Protein AF-A0A840D7B5-F1 (afdb_monomer_lite)

Structure (mmCIF, N/CA/C/O backbone):
data_AF-A0A840D7B5-F1
#
_entry.id   AF-A0A840D7B5-F1
#
loop_
_atom_site.group_PDB
_atom_site.id
_atom_site.type_symbol
_atom_site.label_atom_id
_atom_site.label_alt_id
_atom_site.label_comp_id
_atom_site.label_asym_id
_atom_site.label_entity_id
_atom_site.label_seq_id
_atom_site.pdbx_PDB_ins_code
_atom_site.Cartn_x
_atom_site.Cartn_y
_atom_site.Cartn_z
_atom_site.occupancy
_atom_site.B_iso_or_equiv
_atom_site.auth_seq_id
_atom_site.auth_comp_id
_atom_site.auth_asym_id
_atom_site.auth_atom_id
_atom_site.pdbx_PDB_model_num
ATOM 1 N N . MET A 1 1 ? -5.861 -44.951 15.642 1.00 52.72 1 MET A N 1
ATOM 2 C CA . MET A 1 1 ? -6.439 -43.609 15.898 1.00 52.72 1 MET A CA 1
ATOM 3 C C . MET A 1 1 ? -5.513 -42.427 15.577 1.00 52.72 1 MET A C 1
ATOM 5 O O . MET A 1 1 ? -6.022 -41.440 15.076 1.00 52.72 1 MET A O 1
ATOM 9 N N . LYS A 1 2 ? -4.181 -42.490 15.760 1.00 50.94 2 LYS A N 1
ATOM 10 C CA . LYS A 1 2 ? -3.279 -41.343 15.472 1.00 50.94 2 LYS A CA 1
ATOM 11 C C . LYS A 1 2 ? -3.171 -40.938 13.985 1.00 50.94 2 LYS A C 1
ATOM 13 O O . LYS A 1 2 ? -3.031 -39.761 13.686 1.00 50.94 2 LYS A O 1
ATOM 18 N N . ARG A 1 3 ? -3.292 -41.889 13.047 1.00 50.50 3 ARG A N 1
ATOM 19 C CA . ARG A 1 3 ? -3.167 -41.619 11.595 1.00 50.50 3 ARG A CA 1
ATOM 20 C C . ARG A 1 3 ? -4.334 -40.810 11.004 1.00 50.50 3 ARG A C 1
ATOM 22 O O . ARG A 1 3 ? -4.121 -40.045 10.074 1.00 50.50 3 ARG A O 1
ATOM 29 N N . ILE A 1 4 ? -5.536 -40.938 11.570 1.00 59.56 4 ILE A N 1
ATOM 30 C CA . ILE A 1 4 ? -6.738 -40.217 11.110 1.00 59.56 4 ILE A CA 1
ATOM 31 C C . ILE A 1 4 ? -6.664 -38.732 11.501 1.00 59.56 4 ILE A C 1
ATOM 33 O O . ILE A 1 4 ? -7.008 -37.871 10.698 1.00 59.56 4 ILE A O 1
ATOM 37 N N . PHE A 1 5 ? -6.123 -38.419 12.684 1.00 55.81 5 PHE A N 1
ATOM 38 C CA . PHE A 1 5 ? -5.912 -37.035 13.122 1.00 55.81 5 PHE A CA 1
ATOM 39 C C . PHE A 1 5 ? -4.879 -36.285 12.266 1.00 55.81 5 PHE A C 1
ATOM 41 O O . PHE A 1 5 ? -5.108 -35.127 11.931 1.00 55.81 5 PHE A O 1
ATOM 48 N N . SER A 1 6 ? -3.785 -36.934 11.841 1.00 58.91 6 SER A N 1
ATOM 49 C CA . SER A 1 6 ? -2.823 -36.304 10.918 1.00 58.91 6 SER A CA 1
ATOM 50 C C . SER A 1 6 ? -3.419 -36.021 9.538 1.00 58.91 6 SER A C 1
ATOM 52 O O . SER A 1 6 ? -3.123 -34.981 8.957 1.00 58.91 6 SER A O 1
ATOM 54 N N . LEU A 1 7 ? -4.275 -36.910 9.024 1.00 59.81 7 LEU A N 1
ATOM 55 C CA . LEU A 1 7 ? -4.963 -36.694 7.748 1.00 59.81 7 LEU A CA 1
ATOM 56 C C . LEU A 1 7 ? -5.957 -35.530 7.829 1.00 59.81 7 LEU A C 1
ATOM 58 O O . LEU A 1 7 ? -5.971 -34.698 6.931 1.00 59.81 7 LEU A O 1
ATOM 62 N N . LEU A 1 8 ? -6.717 -35.414 8.923 1.00 60.72 8 LEU A N 1
ATOM 63 C CA . LEU A 1 8 ? -7.616 -34.276 9.157 1.00 60.72 8 LEU A CA 1
ATOM 64 C C . LEU A 1 8 ? -6.859 -32.950 9.307 1.00 60.72 8 LEU A C 1
ATOM 66 O O . LEU A 1 8 ? -7.320 -31.933 8.799 1.00 60.72 8 LEU A O 1
ATOM 70 N N . PHE A 1 9 ? -5.687 -32.953 9.946 1.00 61.81 9 PHE A N 1
ATOM 71 C CA . PHE A 1 9 ? -4.861 -31.751 10.093 1.00 61.81 9 PHE A CA 1
ATOM 72 C C . PHE A 1 9 ? -4.278 -31.277 8.753 1.00 61.81 9 PHE A C 1
ATOM 74 O O . PHE A 1 9 ? -4.310 -30.086 8.451 1.00 61.81 9 PHE A O 1
ATOM 81 N N . LEU A 1 10 ? -3.816 -32.208 7.912 1.00 59.91 10 LEU A N 1
ATOM 82 C CA . LEU A 1 10 ? -3.361 -31.897 6.553 1.00 59.91 10 LEU A CA 1
ATOM 83 C C . LEU A 1 10 ? -4.517 -31.426 5.667 1.00 59.91 10 LEU A C 1
ATOM 85 O O . LEU A 1 10 ? -4.355 -30.471 4.915 1.00 59.91 10 LEU A O 1
ATOM 89 N N . PHE A 1 11 ? -5.697 -32.036 5.797 1.00 58.22 11 PHE A N 1
ATOM 90 C CA . PHE A 1 11 ? -6.890 -31.614 5.065 1.00 58.22 11 PHE A CA 1
ATOM 91 C C . PHE A 1 11 ? -7.372 -30.229 5.516 1.00 58.22 11 PHE A C 1
ATOM 93 O O . PHE A 1 11 ? -7.749 -29.419 4.680 1.00 58.22 11 PHE A O 1
ATOM 100 N N . TYR A 1 12 ? -7.281 -29.905 6.810 1.00 57.81 12 TYR A N 1
ATOM 101 C CA . TYR A 1 12 ? -7.576 -28.568 7.328 1.00 57.81 12 TYR A CA 1
ATOM 102 C C . TYR A 1 12 ? -6.594 -27.519 6.789 1.00 57.81 12 TYR A C 1
ATOM 104 O O . TYR A 1 12 ? -7.026 -26.474 6.312 1.00 57.81 12 TYR A O 1
ATOM 112 N N . GLN A 1 13 ? -5.286 -27.809 6.764 1.00 56.81 13 GLN A N 1
ATOM 113 C CA . GLN A 1 13 ? -4.307 -26.912 6.134 1.00 56.81 13 GLN A CA 1
ATOM 114 C C . GLN A 1 13 ? -4.550 -26.751 4.629 1.00 56.81 13 GLN A C 1
ATOM 116 O O . GLN A 1 13 ? -4.415 -25.647 4.105 1.00 56.81 13 GLN A O 1
ATOM 121 N N . PHE A 1 14 ? -4.967 -27.816 3.943 1.00 54.41 14 PHE A N 1
ATOM 122 C CA . PHE A 1 14 ? -5.287 -27.777 2.519 1.00 54.41 14 PHE A CA 1
ATOM 123 C C . PHE A 1 14 ? -6.568 -26.977 2.231 1.00 54.41 14 PHE A C 1
ATOM 125 O O . PHE A 1 14 ? -6.591 -26.176 1.301 1.00 54.41 14 PHE A O 1
ATOM 132 N N . VAL A 1 15 ? -7.607 -27.116 3.061 1.00 56.34 15 VAL A N 1
ATOM 133 C CA . VAL A 1 15 ? -8.853 -26.334 2.969 1.00 56.34 15 VAL A CA 1
ATOM 134 C C . VAL A 1 15 ? -8.616 -24.865 3.339 1.00 56.34 15 VAL A C 1
ATOM 136 O O . VAL A 1 15 ? -9.171 -23.990 2.679 1.00 56.34 15 VAL A O 1
ATOM 139 N N . CYS A 1 16 ? -7.750 -24.560 4.312 1.00 46.44 16 CYS A N 1
ATOM 140 C CA . CYS A 1 16 ? -7.327 -23.185 4.609 1.00 46.44 16 CYS A CA 1
ATOM 141 C C . CYS A 1 16 ? -6.489 -22.569 3.476 1.00 46.44 16 CYS A C 1
ATOM 143 O O . CYS A 1 16 ? -6.674 -21.399 3.146 1.00 46.44 16 CYS A O 1
ATOM 145 N N . ALA A 1 17 ? -5.614 -23.348 2.836 1.00 42.56 17 ALA A N 1
ATOM 146 C CA . ALA A 1 17 ? -4.863 -22.893 1.668 1.00 42.56 17 ALA A CA 1
ATOM 147 C C . ALA A 1 17 ? -5.781 -22.659 0.452 1.00 42.56 17 ALA A C 1
ATOM 149 O O . ALA A 1 17 ? -5.601 -21.686 -0.279 1.00 42.56 17 ALA A O 1
ATOM 150 N N . PHE A 1 18 ? -6.813 -23.491 0.263 1.00 42.25 18 PHE A N 1
ATOM 151 C CA . PHE A 1 18 ? -7.804 -23.322 -0.807 1.00 42.25 18 PHE A CA 1
ATOM 152 C C . PHE A 1 18 ? -8.809 -22.195 -0.541 1.00 42.25 18 PHE A C 1
ATOM 154 O O . PHE A 1 18 ? -9.184 -21.492 -1.480 1.00 42.25 18 PHE A O 1
ATOM 161 N N . SER A 1 19 ? -9.204 -21.954 0.714 1.00 41.38 19 SER A N 1
ATOM 162 C CA . SER A 1 19 ? -10.029 -20.788 1.056 1.00 41.38 19 SER A CA 1
ATOM 163 C C . SER A 1 19 ? -9.260 -19.478 0.863 1.00 41.38 19 SER A C 1
ATOM 165 O O . SER A 1 19 ? -9.841 -18.488 0.425 1.00 41.38 19 SER A O 1
ATOM 167 N N . GLN A 1 20 ? -7.938 -19.486 1.066 1.00 35.62 20 GLN A N 1
ATOM 168 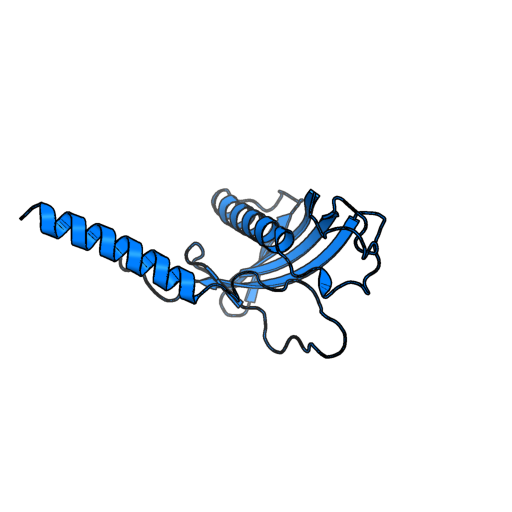C CA . GLN A 1 20 ? -7.061 -18.382 0.664 1.00 35.62 20 GLN A CA 1
ATOM 169 C C . GLN A 1 20 ? -6.862 -18.290 -0.854 1.00 35.62 20 GLN A C 1
ATOM 171 O O . GLN A 1 20 ? -6.757 -17.184 -1.383 1.00 35.62 20 GLN A O 1
ATOM 176 N N . SER A 1 21 ? -6.878 -19.411 -1.579 1.00 32.06 21 SER A N 1
ATOM 177 C CA . SER A 1 21 ? -6.771 -19.418 -3.043 1.00 32.06 21 SER A CA 1
ATOM 178 C C . SER A 1 21 ? -8.005 -18.834 -3.745 1.00 32.06 21 SER A C 1
ATOM 180 O O . SER A 1 21 ? -7.852 -18.247 -4.811 1.00 32.06 21 SER A O 1
ATOM 182 N N . TYR A 1 22 ? -9.203 -18.914 -3.153 1.00 31.86 22 TYR A N 1
ATOM 183 C CA . TYR A 1 22 ? -10.418 -18.287 -3.707 1.00 31.86 22 TYR A CA 1
ATOM 184 C C . TYR A 1 22 ? -10.506 -16.765 -3.475 1.00 31.86 22 TYR A C 1
ATOM 186 O O . TYR A 1 22 ? -11.373 -16.109 -4.045 1.00 31.86 22 TYR A O 1
ATOM 194 N N . ILE A 1 23 ? -9.596 -16.185 -2.682 1.00 38.19 23 ILE A N 1
ATOM 195 C CA . ILE A 1 23 ? -9.471 -14.728 -2.473 1.00 38.19 23 ILE A CA 1
ATOM 196 C C . ILE A 1 23 ? -8.483 -14.102 -3.487 1.00 38.19 23 ILE A C 1
ATOM 198 O O . ILE A 1 23 ? -8.405 -12.882 -3.636 1.00 38.19 23 ILE A O 1
ATOM 202 N N . ASN A 1 24 ? -7.740 -14.919 -4.239 1.00 39.31 24 ASN A N 1
ATOM 203 C CA . ASN A 1 24 ? -6.618 -14.473 -5.063 1.00 39.31 24 ASN A CA 1
ATOM 204 C C . ASN A 1 24 ? -6.942 -14.423 -6.562 1.00 39.31 24 ASN A C 1
ATOM 206 O O . ASN A 1 24 ? -6.558 -15.285 -7.342 1.00 39.31 24 ASN A O 1
ATOM 210 N N . ASN A 1 25 ? -7.593 -13.329 -6.940 1.00 33.56 25 ASN A N 1
ATOM 211 C CA . ASN A 1 25 ? -7.166 -12.488 -8.070 1.00 33.56 25 ASN A CA 1
ATOM 212 C C . ASN A 1 25 ? -7.415 -10.985 -7.780 1.00 33.56 25 ASN A C 1
ATOM 214 O O . ASN A 1 25 ? -6.911 -10.134 -8.506 1.00 33.56 25 ASN A O 1
ATOM 218 N N . ASP A 1 26 ? -8.085 -10.668 -6.658 1.00 45.25 26 ASP A N 1
ATOM 219 C CA . ASP A 1 26 ? -8.391 -9.318 -6.147 1.00 45.25 26 ASP A CA 1
ATOM 220 C C . ASP A 1 26 ? -7.515 -8.884 -4.939 1.00 45.25 26 ASP A C 1
ATOM 222 O O . ASP A 1 26 ? -7.833 -7.926 -4.232 1.00 45.25 26 ASP A O 1
ATOM 226 N N . SER A 1 27 ? -6.418 -9.587 -4.634 1.00 59.12 27 SER A N 1
ATOM 227 C CA . SER A 1 27 ? -5.691 -9.432 -3.357 1.00 59.12 27 SER A CA 1
ATOM 228 C C . SER A 1 27 ? -4.758 -8.226 -3.252 1.00 59.12 27 SER A C 1
ATOM 230 O O . SER A 1 27 ? -4.354 -7.849 -2.144 1.00 59.12 27 SER A O 1
ATOM 232 N N . ILE A 1 28 ? -4.424 -7.598 -4.379 1.00 67.19 28 ILE A N 1
ATOM 233 C CA . ILE A 1 28 ? -3.649 -6.361 -4.405 1.00 67.19 28 ILE A CA 1
ATOM 234 C C . ILE A 1 28 ? -4.609 -5.208 -4.719 1.00 67.19 28 ILE A C 1
ATOM 236 O O . ILE A 1 28 ? -5.074 -5.088 -5.854 1.00 67.19 28 ILE A O 1
ATOM 240 N N . PRO A 1 29 ? -4.916 -4.342 -3.738 1.00 73.88 29 PRO A N 1
ATOM 241 C CA . PRO A 1 29 ? -5.729 -3.164 -3.970 1.00 73.88 29 PRO A CA 1
ATOM 242 C C . PRO A 1 29 ? -5.063 -2.266 -5.015 1.00 73.88 29 PRO A C 1
ATOM 244 O O . PRO A 1 29 ? -3.885 -1.951 -4.879 1.00 73.88 29 PRO A O 1
ATOM 247 N N . ILE A 1 30 ? -5.812 -1.786 -6.009 1.00 76.38 30 ILE A N 1
ATOM 248 C CA . ILE A 1 30 ? -5.341 -0.724 -6.906 1.00 76.38 30 ILE A CA 1
ATOM 249 C C . ILE A 1 30 ? -5.308 0.603 -6.136 1.00 76.38 30 ILE A C 1
ATOM 251 O O . ILE A 1 30 ? -6.350 1.152 -5.778 1.00 76.38 30 ILE A O 1
ATOM 255 N N . LEU A 1 31 ? -4.104 1.110 -5.855 1.00 75.88 31 LEU A N 1
ATOM 256 C CA . LEU A 1 31 ? -3.887 2.273 -4.975 1.00 75.88 31 LEU A CA 1
ATOM 257 C C . LEU A 1 31 ? -3.738 3.611 -5.714 1.00 75.88 31 LEU A C 1
ATOM 259 O O . LEU A 1 31 ? -3.373 4.610 -5.100 1.00 75.88 31 LEU A O 1
ATOM 263 N N . PHE A 1 32 ? -4.004 3.646 -7.016 1.00 73.00 32 PHE A N 1
ATOM 264 C CA . PHE A 1 32 ? -3.863 4.829 -7.862 1.00 73.00 32 PHE A CA 1
ATOM 265 C C . PHE A 1 32 ? -5.065 5.002 -8.781 1.00 73.00 32 PHE A C 1
ATOM 267 O O . PHE A 1 32 ? -5.758 4.047 -9.121 1.00 73.00 32 PHE A O 1
ATOM 274 N N . GLU A 1 33 ? -5.270 6.236 -9.231 1.00 63.16 33 GLU A N 1
ATOM 275 C CA . GLU A 1 33 ? -6.243 6.536 -10.280 1.00 63.16 33 GLU A CA 1
ATOM 276 C C . GLU A 1 33 ? -5.804 5.917 -11.614 1.00 63.16 33 GLU A C 1
ATOM 278 O O . GLU A 1 33 ? -4.667 6.130 -12.056 1.00 63.16 33 GLU A O 1
ATOM 283 N N . THR A 1 34 ? -6.709 5.144 -12.218 1.00 54.81 34 THR A N 1
ATOM 284 C CA . THR A 1 34 ? -6.647 4.647 -13.598 1.00 54.81 34 THR A CA 1
ATOM 285 C C . THR A 1 34 ? -7.430 5.593 -14.516 1.00 54.81 34 THR A C 1
ATOM 287 O O . THR A 1 34 ? -8.337 6.298 -14.070 1.00 54.81 34 THR A O 1
ATOM 290 N N . ASP A 1 35 ? -7.052 5.668 -15.791 1.00 51.47 35 ASP A N 1
ATOM 291 C CA . ASP A 1 35 ? -7.482 6.751 -16.683 1.00 51.47 35 ASP A CA 1
ATOM 292 C C . ASP A 1 35 ? -9.010 6.809 -16.953 1.00 51.47 35 ASP A C 1
ATOM 294 O O . ASP A 1 35 ? -9.689 5.789 -17.087 1.00 51.47 35 ASP A O 1
ATOM 298 N N . LYS A 1 36 ? -9.509 8.056 -17.019 1.00 43.59 36 LYS A N 1
ATOM 299 C CA . LYS A 1 36 ? -10.770 8.670 -17.529 1.00 43.59 36 LYS A CA 1
ATOM 300 C C . LYS A 1 36 ? -12.149 7.979 -17.470 1.00 43.59 36 LYS A C 1
ATOM 302 O O . LYS A 1 36 ? -13.134 8.623 -17.826 1.00 43.59 36 LYS A O 1
ATOM 307 N N . GLY A 1 37 ? -12.284 6.755 -16.971 1.00 48.16 37 GLY A N 1
ATOM 308 C CA . GLY A 1 37 ? -13.586 6.098 -16.741 1.00 48.16 37 GLY A CA 1
ATOM 309 C C . GLY A 1 37 ? -13.785 5.577 -15.318 1.00 48.16 37 GLY A C 1
ATOM 310 O O . GLY A 1 37 ? -14.909 5.267 -14.913 1.00 48.16 37 GLY A O 1
ATOM 311 N N . TYR A 1 38 ? -12.707 5.502 -14.535 1.00 47.50 38 TYR A N 1
ATOM 312 C CA . TYR A 1 38 ? -12.731 4.935 -13.196 1.00 47.50 38 TYR A CA 1
ATOM 313 C C . TYR A 1 38 ? -13.227 5.971 -12.189 1.00 47.50 38 TYR A C 1
ATOM 315 O O . TYR A 1 38 ? -12.462 6.628 -11.487 1.00 47.50 38 TYR A O 1
ATOM 323 N N . LYS A 1 39 ? -14.551 6.126 -12.097 1.00 44.25 39 LYS A N 1
ATOM 324 C CA . LYS A 1 39 ? -15.146 6.702 -10.888 1.00 44.25 39 LYS A CA 1
ATOM 325 C C . LYS A 1 39 ? -14.690 5.801 -9.736 1.00 44.25 39 LYS A C 1
ATOM 327 O O . LYS A 1 39 ? -14.978 4.605 -9.816 1.00 44.25 39 LYS A O 1
ATOM 332 N N . PRO A 1 40 ? -14.028 6.300 -8.676 1.00 47.72 40 PRO A N 1
ATOM 333 C CA . PRO A 1 40 ? -13.830 5.515 -7.466 1.00 47.72 40 PRO A CA 1
ATOM 334 C C . PRO A 1 40 ? -15.218 5.289 -6.851 1.00 47.72 40 PRO A C 1
ATOM 336 O O . PRO A 1 40 ? -15.660 6.028 -5.978 1.00 47.72 40 PRO A O 1
ATOM 339 N N . GLN A 1 41 ? -15.976 4.324 -7.384 1.00 43.41 41 GLN A N 1
ATOM 340 C CA . GLN A 1 41 ? -17.398 4.166 -7.078 1.00 43.41 41 GLN A CA 1
ATOM 341 C C . GLN A 1 41 ? -17.617 3.730 -5.632 1.00 43.41 41 GLN A C 1
ATOM 343 O O . GLN A 1 41 ? -18.735 3.801 -5.131 1.00 43.41 41 GLN A O 1
ATOM 348 N N . LYS A 1 42 ? -16.567 3.314 -4.925 1.00 56.50 42 LYS A N 1
ATOM 349 C CA . LYS A 1 42 ? -16.621 2.965 -3.512 1.00 56.50 42 LYS A CA 1
ATOM 350 C C . LYS A 1 42 ? -15.319 3.395 -2.854 1.00 56.50 42 LYS A C 1
ATOM 352 O O . LYS A 1 42 ? -14.245 3.273 -3.440 1.00 56.50 42 LYS A O 1
ATOM 357 N N . LYS A 1 43 ? -15.416 3.888 -1.616 1.00 65.06 43 LYS A N 1
ATOM 358 C CA . LYS A 1 43 ? -14.258 3.979 -0.719 1.00 65.06 43 LYS A CA 1
ATOM 359 C C . LYS A 1 43 ? -13.595 2.601 -0.728 1.00 65.06 43 LYS A C 1
ATOM 361 O O . LYS A 1 43 ? -14.280 1.618 -0.467 1.00 65.06 43 LYS A O 1
ATOM 366 N N . MET A 1 44 ? -12.312 2.518 -1.066 1.00 75.44 44 MET A N 1
ATOM 367 C CA . MET A 1 44 ? -11.593 1.250 -1.016 1.00 75.44 44 MET A CA 1
ATOM 368 C C . MET A 1 44 ? -11.537 0.785 0.438 1.00 75.44 44 MET A C 1
ATOM 370 O O . MET A 1 44 ? -10.955 1.474 1.274 1.00 75.44 44 MET A O 1
ATOM 374 N N . MET A 1 45 ? -12.178 -0.343 0.739 1.00 79.75 45 MET A N 1
ATOM 375 C CA . MET A 1 45 ? -12.250 -0.924 2.079 1.00 79.75 45 MET A CA 1
ATOM 376 C C . MET A 1 45 ? -11.533 -2.267 2.067 1.00 79.75 45 MET A C 1
ATOM 378 O O . MET A 1 45 ? -11.858 -3.133 1.262 1.00 79.75 45 MET A O 1
ATOM 382 N N . ILE A 1 46 ? -10.559 -2.424 2.954 1.00 82.94 46 ILE A N 1
ATOM 383 C CA . ILE A 1 46 ? -9.712 -3.608 3.058 1.00 82.94 46 ILE A CA 1
ATOM 384 C C . ILE A 1 46 ? -9.928 -4.197 4.444 1.00 82.94 46 ILE A C 1
ATOM 386 O O . ILE A 1 46 ? -9.650 -3.541 5.448 1.00 82.94 46 ILE A O 1
ATOM 390 N N . ALA A 1 47 ? -10.447 -5.418 4.509 1.00 81.88 47 ALA A N 1
ATOM 391 C CA . ALA A 1 47 ? -10.592 -6.117 5.777 1.00 81.88 47 ALA A CA 1
ATOM 392 C C . ALA A 1 47 ? -9.215 -6.526 6.321 1.00 81.88 47 ALA A C 1
ATOM 394 O O . ALA A 1 47 ? -8.359 -7.000 5.573 1.00 81.88 47 ALA A O 1
ATOM 395 N N . ASN A 1 48 ? -8.990 -6.319 7.616 1.00 80.38 48 ASN A N 1
ATOM 396 C CA . ASN A 1 48 ? -7.785 -6.753 8.306 1.00 80.38 48 ASN A CA 1
ATOM 397 C C . ASN A 1 48 ? -8.146 -7.215 9.728 1.00 80.38 48 ASN A C 1
ATOM 399 O O . ASN A 1 48 ? -8.833 -6.507 10.459 1.00 80.38 48 ASN A O 1
ATOM 403 N N . SER A 1 49 ? -7.704 -8.415 10.104 1.00 80.25 49 SER A N 1
ATOM 404 C CA . SER A 1 49 ? -7.952 -9.022 11.418 1.00 80.25 49 SER A CA 1
ATOM 405 C C . SER A 1 49 ? -7.047 -8.480 12.529 1.00 80.25 49 SER A C 1
ATOM 407 O O . SER A 1 49 ? -7.326 -8.694 13.699 1.00 80.25 49 SER A O 1
ATOM 409 N N . GLU A 1 50 ? -5.964 -7.787 12.179 1.00 80.06 50 GLU A N 1
ATOM 410 C CA . GLU A 1 50 ? -4.962 -7.245 13.108 1.00 80.06 50 GLU A CA 1
ATOM 411 C C . GLU A 1 50 ? -5.330 -5.845 13.635 1.00 80.06 50 GLU A C 1
ATOM 413 O O . GLU A 1 50 ? -4.571 -5.240 14.391 1.00 80.06 50 GLU A O 1
ATOM 418 N N . ILE A 1 51 ? -6.481 -5.299 13.225 1.00 79.62 51 ILE A N 1
ATOM 419 C CA . ILE A 1 51 ? -6.987 -4.004 13.691 1.00 79.62 51 ILE A CA 1
ATOM 420 C C . ILE A 1 51 ? -8.364 -4.171 14.328 1.00 79.62 51 ILE A C 1
ATOM 422 O O . ILE A 1 51 ? -9.192 -4.938 13.845 1.00 79.62 51 ILE A O 1
ATOM 426 N N . PHE A 1 52 ? -8.622 -3.407 15.388 1.00 81.38 52 PHE A N 1
ATOM 427 C CA . PHE A 1 52 ? -9.904 -3.421 16.105 1.00 81.38 52 PHE A CA 1
ATOM 428 C C . PHE A 1 52 ? -10.818 -2.256 15.707 1.00 81.38 52 PHE A C 1
ATOM 430 O O . PHE A 1 52 ? -12.040 -2.347 15.801 1.00 81.38 52 PHE A O 1
ATOM 437 N N . ASP A 1 53 ? -10.233 -1.163 15.218 1.00 83.75 53 ASP A N 1
ATOM 438 C CA . ASP A 1 53 ? -10.949 0.025 14.767 1.00 83.75 53 ASP A CA 1
ATOM 439 C C . ASP A 1 53 ? -10.811 0.210 13.260 1.00 83.75 53 ASP A C 1
ATOM 441 O O . ASP A 1 53 ? -9.823 -0.191 12.647 1.00 83.75 53 ASP A O 1
ATOM 445 N N . THR A 1 54 ? -11.782 0.893 12.656 1.00 87.44 54 THR A N 1
ATOM 446 C CA . THR A 1 54 ? -11.642 1.321 11.262 1.00 87.44 54 THR A CA 1
ATOM 447 C C . THR A 1 54 ? -10.608 2.439 11.156 1.00 87.44 54 THR A C 1
ATOM 449 O O . THR A 1 54 ? -10.705 3.463 11.839 1.00 87.44 54 THR A O 1
ATOM 452 N N . LEU A 1 55 ? -9.663 2.274 10.238 1.00 88.88 55 LEU A N 1
ATOM 453 C CA . LEU A 1 55 ? -8.616 3.240 9.936 1.00 88.88 55 LEU A CA 1
ATOM 454 C C . LEU A 1 55 ? -8.854 3.840 8.551 1.00 88.88 55 LEU A C 1
ATOM 456 O O . LEU A 1 55 ? -9.157 3.121 7.603 1.00 88.88 55 LEU A O 1
ATOM 460 N N . LYS A 1 56 ? -8.674 5.153 8.410 1.00 89.56 56 LYS A N 1
ATOM 461 C CA . LYS A 1 56 ? -8.492 5.823 7.116 1.00 89.56 56 LYS A CA 1
ATOM 462 C C . LYS A 1 56 ? -7.003 6.067 6.922 1.00 89.56 56 LYS A C 1
ATOM 464 O O . LYS A 1 56 ? -6.383 6.731 7.750 1.00 89.56 56 LYS A O 1
ATOM 469 N N . ILE A 1 57 ? -6.461 5.568 5.820 1.00 89.44 57 ILE A N 1
ATOM 470 C CA . ILE A 1 57 ? -5.054 5.689 5.466 1.00 89.44 57 ILE A CA 1
ATOM 471 C C . ILE A 1 57 ? -4.954 6.558 4.220 1.00 89.44 57 ILE A C 1
ATOM 473 O O . ILE A 1 57 ? -5.603 6.281 3.213 1.00 89.44 57 ILE A O 1
ATOM 477 N N . SER A 1 58 ? -4.119 7.587 4.284 1.00 89.06 58 SER A N 1
ATOM 478 C CA . SER A 1 58 ? -3.686 8.372 3.130 1.00 89.06 58 SER A CA 1
ATOM 479 C C . SER A 1 58 ? -2.170 8.268 3.026 1.00 89.06 58 SER A C 1
ATOM 481 O O . SER A 1 58 ? -1.468 8.493 4.009 1.00 89.06 58 SER A O 1
ATOM 483 N N . SER A 1 59 ? -1.659 7.914 1.851 1.00 90.44 59 SER A N 1
ATOM 484 C CA . SER A 1 59 ? -0.227 7.678 1.643 1.00 90.44 59 SER A CA 1
ATOM 485 C C . SER A 1 59 ? 0.279 8.331 0.367 1.00 90.44 59 SER A C 1
ATOM 487 O O . SER A 1 59 ? -0.435 8.333 -0.639 1.00 90.44 59 SER A O 1
ATOM 489 N N . LYS A 1 60 ? 1.535 8.779 0.392 1.00 90.19 60 LYS A N 1
ATOM 490 C CA . LYS A 1 60 ? 2.330 9.134 -0.783 1.00 90.19 60 LYS A CA 1
ATOM 491 C C . LYS A 1 60 ? 3.595 8.285 -0.801 1.00 90.19 60 LYS A C 1
ATOM 493 O O . LYS A 1 60 ? 4.335 8.253 0.183 1.00 90.19 60 LYS A O 1
ATOM 498 N N . VAL A 1 61 ? 3.846 7.616 -1.919 1.00 91.75 61 VAL A N 1
ATOM 499 C CA . VAL A 1 61 ? 5.006 6.741 -2.109 1.00 91.75 61 VAL A CA 1
ATOM 500 C C . VAL A 1 61 ? 5.769 7.124 -3.369 1.00 91.75 61 VAL A C 1
ATOM 502 O O . VAL A 1 61 ? 5.169 7.587 -4.335 1.00 91.75 61 VAL A O 1
ATOM 505 N N . ILE A 1 62 ? 7.079 6.903 -3.374 1.00 92.56 62 ILE A N 1
ATOM 506 C CA . ILE A 1 62 ? 7.879 6.799 -4.593 1.00 92.56 62 ILE A CA 1
ATOM 507 C C . ILE A 1 62 ? 8.125 5.322 -4.855 1.00 92.56 62 ILE A C 1
ATOM 509 O O . ILE A 1 62 ? 8.602 4.589 -3.989 1.00 92.56 62 ILE A O 1
ATOM 513 N N . VAL A 1 63 ? 7.830 4.901 -6.075 1.00 93.25 63 VAL A N 1
ATOM 514 C CA . VAL A 1 63 ? 8.211 3.590 -6.584 1.00 93.25 63 VAL A CA 1
ATOM 515 C C . VAL A 1 63 ? 9.363 3.812 -7.543 1.00 93.25 63 VAL A C 1
ATOM 517 O O . VAL A 1 63 ? 9.266 4.609 -8.477 1.00 93.25 63 VAL A O 1
ATOM 520 N N . ASN A 1 64 ? 10.467 3.139 -7.263 1.00 94.44 64 ASN A N 1
ATOM 521 C CA . ASN A 1 64 ? 11.645 3.117 -8.105 1.00 94.44 64 ASN A CA 1
ATOM 522 C C . ASN A 1 64 ? 11.633 1.811 -8.888 1.00 94.44 64 ASN A C 1
ATOM 524 O O . ASN A 1 64 ? 11.508 0.749 -8.284 1.00 94.44 64 ASN A O 1
ATOM 528 N N . PHE A 1 65 ? 11.763 1.892 -10.199 1.00 92.56 65 PHE A N 1
ATOM 529 C CA . PHE A 1 65 ? 11.771 0.769 -11.123 1.00 92.56 65 PHE A CA 1
ATOM 530 C C . PHE A 1 65 ? 13.210 0.430 -11.526 1.00 92.56 65 PHE A C 1
ATOM 532 O O . PHE A 1 65 ? 14.108 1.268 -11.416 1.00 92.56 65 PHE A O 1
ATOM 539 N N . GLU A 1 66 ? 13.454 -0.797 -11.981 1.00 92.50 66 GLU A N 1
ATOM 540 C CA . GLU A 1 66 ? 14.762 -1.136 -12.561 1.00 92.50 66 GLU A CA 1
ATOM 541 C C . GLU A 1 66 ? 14.992 -0.387 -13.878 1.00 92.50 66 GLU A C 1
ATOM 543 O O . GLU A 1 66 ? 16.081 0.137 -14.113 1.00 92.50 66 GLU A O 1
ATOM 548 N N . TYR A 1 67 ? 13.928 -0.219 -14.667 1.00 88.81 67 TYR A N 1
ATOM 549 C CA . TYR A 1 67 ? 13.925 0.511 -15.933 1.00 88.81 67 TYR A CA 1
ATOM 550 C C . TYR A 1 67 ? 12.833 1.590 -15.941 1.00 88.81 67 TYR A C 1
ATOM 552 O O . TYR A 1 67 ?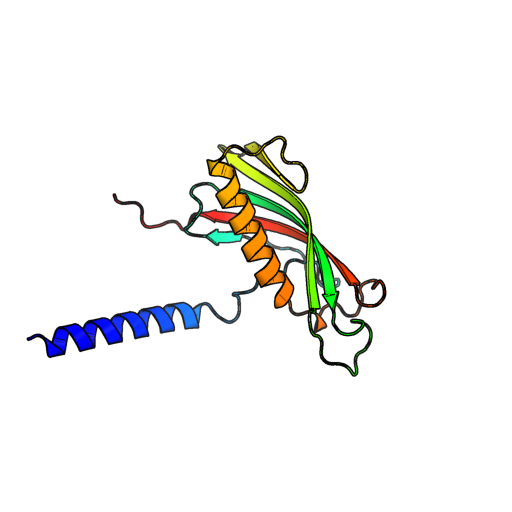 11.841 1.461 -15.217 1.00 88.81 67 TYR A O 1
ATOM 560 N N . PRO A 1 68 ? 12.973 2.669 -16.734 1.00 85.75 68 PRO A N 1
ATOM 561 C CA . PRO A 1 68 ? 11.926 3.678 -16.859 1.00 85.75 68 PRO A CA 1
ATOM 562 C C . PRO A 1 68 ? 10.594 3.049 -17.285 1.00 85.75 68 PRO A C 1
ATOM 564 O O . PRO A 1 68 ? 10.547 2.345 -18.284 1.00 85.75 68 PRO A O 1
ATOM 567 N N . LEU A 1 69 ? 9.488 3.373 -16.609 1.00 79.19 69 LEU A N 1
ATOM 568 C CA . LEU A 1 69 ? 8.158 2.835 -16.957 1.00 79.19 69 LEU A CA 1
ATOM 569 C C . LEU A 1 69 ? 7.684 3.184 -18.379 1.00 79.19 69 LEU A C 1
ATOM 571 O O . LEU A 1 69 ? 6.821 2.503 -18.924 1.00 79.19 69 LEU A O 1
ATOM 575 N N . LYS A 1 70 ? 8.237 4.248 -18.974 1.00 78.25 70 LYS A N 1
ATOM 576 C CA . LYS A 1 70 ? 7.993 4.629 -20.374 1.00 78.25 70 LYS A CA 1
ATOM 577 C C . LYS A 1 70 ? 8.630 3.671 -21.387 1.00 78.25 70 LYS A C 1
ATOM 579 O O . LYS A 1 70 ? 8.275 3.719 -22.561 1.00 78.25 70 LYS A O 1
ATOM 584 N N . ASP A 1 71 ? 9.600 2.865 -20.961 1.00 80.50 71 ASP A N 1
ATOM 585 C CA . ASP A 1 71 ? 10.219 1.857 -21.807 1.00 80.50 71 ASP A CA 1
ATOM 586 C C . ASP A 1 71 ? 9.293 0.641 -21.896 1.00 80.50 71 ASP A C 1
ATOM 588 O O . ASP A 1 71 ? 9.192 -0.167 -20.977 1.00 80.50 71 ASP A O 1
ATOM 592 N N . THR A 1 72 ? 8.581 0.545 -23.015 1.00 75.25 72 THR A N 1
ATOM 593 C CA . THR A 1 72 ? 7.615 -0.528 -23.275 1.00 75.25 72 THR A CA 1
ATOM 594 C C . THR A 1 72 ? 8.270 -1.836 -23.716 1.00 75.25 72 THR A C 1
ATOM 596 O O . THR A 1 72 ? 7.588 -2.859 -23.766 1.00 75.25 72 THR A O 1
ATOM 599 N N . LEU A 1 73 ? 9.571 -1.818 -24.029 1.00 78.38 73 LEU A N 1
ATOM 600 C CA . LEU A 1 73 ? 10.328 -3.000 -24.444 1.00 78.38 73 LEU A CA 1
ATOM 601 C C . LEU A 1 73 ? 10.863 -3.781 -23.239 1.00 78.38 73 LEU A C 1
ATOM 603 O O . LEU A 1 73 ? 11.033 -4.998 -23.314 1.00 78.38 73 LEU A O 1
ATOM 607 N N . SER A 1 74 ? 11.105 -3.087 -22.128 1.00 79.00 74 SER A N 1
ATOM 608 C CA . SER A 1 74 ? 11.609 -3.674 -20.889 1.00 79.00 74 SER A CA 1
ATOM 609 C C . SER A 1 74 ? 10.489 -4.257 -20.023 1.00 79.00 74 SER A C 1
ATOM 611 O O . SER A 1 74 ? 9.348 -3.789 -20.008 1.00 79.00 74 SER A O 1
ATOM 613 N N . VAL A 1 75 ? 10.820 -5.290 -19.247 1.00 82.25 75 VAL A N 1
ATOM 614 C CA . VAL A 1 75 ? 9.905 -5.835 -18.237 1.00 82.25 75 VAL A CA 1
ATOM 615 C C . VAL A 1 75 ? 9.722 -4.802 -17.125 1.00 82.25 75 VAL A C 1
ATOM 617 O O . VAL A 1 75 ? 10.689 -4.225 -16.628 1.00 82.25 75 VAL A O 1
ATOM 620 N N . ILE A 1 76 ? 8.474 -4.578 -16.708 1.00 84.81 76 ILE A N 1
ATOM 621 C CA . ILE A 1 76 ? 8.195 -3.707 -15.567 1.00 84.81 76 ILE A CA 1
ATOM 622 C C . ILE A 1 76 ? 8.604 -4.428 -14.289 1.00 84.81 76 ILE A C 1
ATOM 624 O O . ILE A 1 76 ? 7.911 -5.335 -13.827 1.00 84.81 76 ILE A O 1
ATOM 628 N N . GLU A 1 77 ? 9.700 -3.971 -13.700 1.00 89.50 77 GLU A N 1
ATOM 629 C CA . GLU A 1 77 ? 10.209 -4.477 -12.437 1.00 89.50 77 GLU A CA 1
ATOM 630 C C . GLU A 1 77 ? 10.402 -3.332 -11.446 1.00 89.50 77 GLU A C 1
ATOM 632 O O . GLU A 1 77 ? 11.018 -2.307 -11.744 1.00 89.50 77 GLU A O 1
ATOM 637 N N . VAL A 1 78 ? 9.851 -3.502 -10.246 1.00 91.25 78 VAL A N 1
ATOM 638 C CA . VAL A 1 78 ? 10.075 -2.572 -9.142 1.00 91.25 78 VAL A CA 1
ATOM 639 C C . VAL A 1 78 ? 11.447 -2.873 -8.542 1.00 91.25 78 VAL A C 1
ATOM 641 O O . VAL A 1 78 ? 11.756 -4.015 -8.238 1.00 91.25 78 VAL A O 1
ATOM 644 N N . LYS A 1 79 ? 12.253 -1.846 -8.304 1.00 93.75 79 LYS A N 1
ATOM 645 C CA . LYS A 1 79 ? 13.515 -1.914 -7.562 1.00 93.75 79 LYS A CA 1
ATOM 646 C C . LYS A 1 79 ? 13.280 -1.704 -6.074 1.00 93.75 79 LYS A C 1
ATOM 648 O O . LYS A 1 79 ? 13.586 -2.566 -5.255 1.00 93.75 79 LYS A O 1
ATOM 653 N N . SER A 1 80 ? 12.674 -0.575 -5.712 1.00 94.88 80 SER A N 1
ATOM 654 C CA . SER A 1 80 ? 12.432 -0.198 -4.318 1.00 94.88 80 SER A CA 1
ATOM 655 C C . SER A 1 80 ? 11.183 0.664 -4.156 1.00 94.88 80 SER A C 1
ATOM 657 O O . SER A 1 80 ? 10.665 1.233 -5.117 1.00 94.88 80 SER A O 1
ATOM 659 N N . ILE A 1 81 ? 10.679 0.733 -2.921 1.00 95.44 81 ILE A N 1
ATOM 660 C CA . ILE A 1 81 ? 9.489 1.508 -2.560 1.00 95.44 81 ILE A CA 1
ATOM 661 C C . ILE A 1 81 ? 9.817 2.356 -1.342 1.00 95.44 81 ILE A C 1
ATOM 663 O O . ILE A 1 81 ? 10.186 1.838 -0.285 1.00 95.44 81 ILE A O 1
ATOM 667 N N . GLU A 1 82 ? 9.640 3.657 -1.494 1.00 93.62 82 GLU A N 1
ATOM 668 C CA . GLU A 1 82 ? 9.864 4.655 -0.464 1.00 93.62 82 GLU A CA 1
ATOM 669 C C . GLU A 1 82 ? 8.527 5.283 -0.069 1.00 93.62 82 GLU A C 1
ATOM 671 O O . GLU A 1 82 ? 7.784 5.779 -0.913 1.00 93.62 82 GLU A O 1
ATOM 676 N N . ILE A 1 83 ? 8.197 5.254 1.222 1.00 92.19 83 ILE A N 1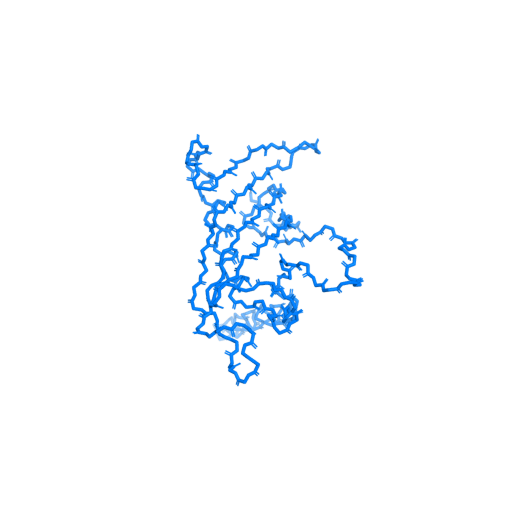
ATOM 677 C CA . ILE A 1 83 ? 6.997 5.909 1.755 1.00 92.19 83 ILE A CA 1
ATOM 678 C C . ILE A 1 83 ? 7.412 7.316 2.181 1.00 92.19 83 ILE A C 1
ATOM 680 O O . ILE A 1 83 ? 8.227 7.448 3.086 1.00 92.19 83 ILE A O 1
ATOM 684 N N . ILE A 1 84 ? 6.868 8.347 1.535 1.00 91.19 84 ILE A N 1
ATOM 685 C CA . ILE A 1 84 ? 7.248 9.751 1.771 1.00 91.19 84 ILE A CA 1
ATOM 686 C C . ILE A 1 84 ? 6.330 10.403 2.805 1.00 91.19 84 ILE A C 1
ATOM 688 O O . ILE A 1 84 ? 6.782 11.153 3.663 1.00 91.19 84 ILE A O 1
ATOM 692 N N . ASP A 1 85 ? 5.030 10.133 2.696 1.00 89.00 85 ASP A N 1
ATOM 693 C CA . ASP A 1 85 ? 4.005 10.632 3.612 1.00 89.00 85 ASP A CA 1
ATOM 694 C C . ASP A 1 85 ? 3.042 9.488 3.908 1.00 89.00 85 ASP A C 1
ATOM 696 O O . ASP A 1 85 ? 2.618 8.754 3.008 1.00 89.00 85 ASP A O 1
ATOM 700 N N . LEU A 1 86 ? 2.695 9.334 5.175 1.00 89.50 86 LEU A N 1
ATOM 701 C CA . LEU A 1 86 ? 1.681 8.397 5.626 1.00 89.50 86 LEU A CA 1
ATOM 702 C C . LEU A 1 86 ? 0.885 9.082 6.714 1.00 89.50 86 LEU A C 1
ATOM 704 O O . LEU A 1 86 ? 1.461 9.485 7.716 1.00 89.50 86 LEU A O 1
ATOM 708 N N . ARG A 1 87 ? -0.430 9.165 6.533 1.00 88.06 87 ARG A N 1
ATOM 709 C CA . ARG A 1 87 ? -1.367 9.700 7.517 1.00 88.06 87 ARG A CA 1
ATOM 710 C C . ARG A 1 87 ? -2.402 8.646 7.831 1.00 88.06 87 ARG A C 1
ATOM 712 O O . ARG A 1 87 ? -3.072 8.138 6.929 1.00 88.06 87 ARG A O 1
ATOM 719 N N . ILE A 1 88 ? -2.538 8.343 9.110 1.00 87.69 88 ILE A N 1
ATOM 720 C CA . ILE A 1 88 ? -3.503 7.378 9.617 1.00 87.69 88 ILE A CA 1
ATOM 721 C C . ILE A 1 88 ? -4.481 8.137 10.506 1.00 87.69 88 ILE A C 1
ATOM 723 O O . ILE A 1 88 ? -4.083 8.902 11.385 1.00 87.69 88 ILE A O 1
ATOM 727 N N . TYR A 1 89 ? -5.770 7.925 10.266 1.00 86.88 89 TYR A N 1
ATOM 728 C CA . TYR A 1 89 ? -6.849 8.449 11.092 1.00 86.88 89 TYR A CA 1
ATOM 729 C C . TYR A 1 89 ? -7.679 7.287 11.618 1.00 86.88 89 TYR A C 1
ATOM 731 O O . TYR A 1 89 ? -8.170 6.472 10.836 1.00 86.88 89 TYR A O 1
ATOM 739 N N . LYS A 1 90 ? -7.907 7.249 12.927 1.00 85.88 90 LYS A N 1
ATOM 740 C CA . LYS A 1 90 ? -8.849 6.321 13.551 1.00 85.88 90 LYS A CA 1
ATOM 741 C C . LYS A 1 90 ? -10.264 6.877 13.428 1.00 85.88 90 LYS A C 1
ATOM 743 O O . LYS A 1 90 ? -10.502 8.054 13.701 1.00 85.88 90 LYS A O 1
ATOM 748 N N . ILE A 1 91 ? -11.213 6.052 12.997 1.00 81.50 91 ILE A N 1
ATOM 749 C CA . ILE A 1 91 ? -12.620 6.446 12.880 1.00 81.50 91 ILE A CA 1
ATOM 750 C C . ILE A 1 91 ? -13.366 5.974 14.126 1.00 81.50 91 ILE A C 1
ATOM 752 O O . ILE A 1 91 ? -13.606 4.782 14.290 1.00 81.50 91 ILE A O 1
ATOM 756 N N . LYS A 1 92 ? -13.778 6.916 14.982 1.00 75.88 92 LYS A N 1
ATOM 757 C CA . LYS A 1 92 ? -14.595 6.651 16.179 1.00 75.88 92 LYS A CA 1
ATOM 758 C C . LYS A 1 92 ? -15.860 7.503 16.125 1.00 75.88 92 LYS A C 1
ATOM 760 O O . LYS A 1 92 ? -15.771 8.717 15.976 1.00 75.88 92 LYS A O 1
ATOM 765 N N . ASN A 1 93 ? -17.044 6.892 16.224 1.00 70.50 93 ASN A N 1
ATOM 766 C CA . ASN A 1 93 ? -18.341 7.594 16.205 1.00 70.50 93 ASN A CA 1
ATOM 767 C C . ASN A 1 93 ? -18.486 8.607 15.046 1.00 70.50 93 ASN A C 1
ATOM 769 O O . ASN A 1 93 ? -18.894 9.747 15.256 1.00 70.50 93 ASN A O 1
ATOM 773 N N . LYS A 1 94 ? -18.107 8.208 13.821 1.00 65.44 94 LYS A N 1
ATOM 774 C CA . LYS A 1 94 ? -18.081 9.054 12.604 1.00 65.44 94 LYS A CA 1
ATOM 775 C C . LYS A 1 94 ? -17.110 10.252 12.643 1.00 65.44 94 LYS A C 1
ATOM 777 O O . LYS A 1 94 ? -17.057 11.002 11.673 1.00 65.44 94 LYS A O 1
ATOM 782 N N . LYS A 1 95 ? -16.318 10.425 13.705 1.00 63.47 95 LYS A N 1
ATOM 783 C CA . LYS A 1 95 ? -15.238 11.419 13.781 1.00 63.47 95 LYS A CA 1
ATOM 784 C C . LYS A 1 95 ? -13.906 10.782 13.387 1.00 63.47 95 LYS A C 1
ATOM 786 O O . LYS A 1 95 ? -13.613 9.649 13.772 1.00 63.47 95 LYS A O 1
ATOM 791 N N . HIS A 1 96 ? -13.102 11.523 12.628 1.00 68.19 96 HIS A N 1
ATOM 792 C CA . HIS A 1 96 ? -11.714 11.170 12.344 1.00 68.19 96 HIS A CA 1
ATOM 793 C C . HIS A 1 96 ? -10.832 11.718 13.461 1.00 68.19 96 HIS A C 1
ATOM 795 O O . HIS A 1 96 ? -10.763 12.929 13.656 1.00 68.19 96 HIS A O 1
ATOM 801 N N . ILE A 1 97 ? -10.165 10.828 14.179 1.00 70.25 97 ILE A N 1
ATOM 802 C CA . ILE A 1 97 ? -9.153 11.178 15.168 1.00 70.25 97 ILE A CA 1
ATOM 803 C C . ILE A 1 97 ? -7.806 10.957 14.492 1.00 70.25 97 ILE A C 1
ATOM 805 O O . ILE A 1 97 ? -7.565 9.888 13.927 1.00 70.25 97 ILE A O 1
ATOM 809 N N . PHE A 1 98 ? -6.964 11.989 14.475 1.00 66.69 98 PHE A N 1
ATOM 810 C CA . PHE A 1 98 ? -5.609 11.855 13.958 1.00 66.69 98 PHE A CA 1
ATOM 811 C C . PHE A 1 98 ? -4.855 10.832 14.809 1.00 66.69 98 PHE A C 1
ATOM 813 O O . PHE A 1 98 ? -4.843 10.953 16.030 1.00 66.69 98 PHE A O 1
ATOM 820 N N . PHE A 1 99 ? -4.303 9.814 14.152 1.00 68.94 99 PHE A N 1
ATOM 821 C CA . PHE A 1 99 ? -3.647 8.692 14.811 1.00 68.94 99 PHE A CA 1
ATOM 822 C C . PHE A 1 99 ? -2.133 8.765 14.614 1.00 68.94 99 PHE A C 1
ATOM 824 O O . PHE A 1 99 ? -1.397 8.756 15.584 1.00 68.94 99 PHE A O 1
ATOM 831 N N . ALA A 1 100 ? -1.651 8.913 13.374 1.00 71.44 100 ALA A N 1
ATOM 832 C CA . ALA A 1 100 ? -0.211 8.975 13.123 1.00 71.44 100 ALA A CA 1
ATOM 833 C C . ALA A 1 100 ? 0.153 9.689 11.815 1.00 71.44 100 ALA A C 1
ATOM 835 O O . ALA A 1 100 ? -0.601 9.626 10.839 1.00 71.44 100 ALA A O 1
ATOM 836 N N . THR A 1 101 ? 1.356 10.282 11.788 1.00 75.75 101 THR A N 1
ATOM 837 C CA . THR A 1 101 ? 2.032 10.767 10.574 1.00 75.75 101 THR A CA 1
ATOM 838 C C . THR A 1 101 ? 3.440 10.183 10.470 1.00 75.75 101 THR A C 1
ATOM 840 O O . THR A 1 101 ? 4.180 10.161 11.446 1.00 75.75 101 THR A O 1
ATOM 843 N N . TYR A 1 102 ? 3.856 9.791 9.268 1.00 73.06 102 TYR A N 1
ATOM 844 C CA . TYR A 1 102 ? 5.258 9.545 8.919 1.00 73.06 102 TYR A CA 1
ATOM 845 C C . TYR A 1 102 ? 5.757 10.655 7.977 1.00 73.06 102 TYR A C 1
ATOM 847 O O . TYR A 1 102 ? 5.005 11.032 7.080 1.00 73.06 102 TYR A O 1
ATOM 855 N N . PRO A 1 103 ? 6.992 11.173 8.138 1.00 67.12 103 PRO A N 1
ATOM 856 C CA . PRO A 1 103 ? 8.049 10.708 9.048 1.00 67.12 103 PRO A CA 1
ATOM 857 C C . PRO A 1 103 ? 8.013 11.307 10.467 1.00 67.12 103 PRO A C 1
ATOM 859 O O . PRO A 1 103 ? 8.889 11.007 11.278 1.00 67.12 103 PRO A O 1
ATOM 862 N N . ASN A 1 104 ? 7.041 12.165 10.791 1.00 67.81 104 ASN A N 1
ATOM 863 C CA . ASN A 1 104 ? 7.026 12.904 12.055 1.00 67.81 104 ASN A CA 1
ATOM 864 C C . ASN A 1 104 ? 6.651 12.024 13.268 1.00 67.81 104 ASN A C 1
ATOM 866 O O . ASN A 1 104 ? 5.481 11.754 13.519 1.00 67.81 104 ASN A O 1
ATOM 870 N N . LYS A 1 105 ? 7.655 11.652 14.071 1.00 58.12 105 LYS A N 1
ATOM 871 C CA . LYS A 1 105 ? 7.534 10.760 15.240 1.00 58.12 105 LYS A CA 1
ATOM 872 C C . LYS A 1 105 ? 6.790 11.342 16.453 1.00 58.12 105 LYS A C 1
ATOM 874 O O . LYS A 1 105 ? 6.614 10.627 17.432 1.00 58.12 105 LYS A O 1
ATOM 879 N N . LYS A 1 106 ? 6.364 12.614 16.436 1.00 55.78 106 LYS A N 1
ATOM 880 C CA . LYS A 1 106 ? 5.781 13.292 17.618 1.00 55.78 106 LYS A CA 1
ATOM 881 C C . LYS A 1 106 ? 4.463 12.694 18.143 1.00 55.78 106 LYS A C 1
ATOM 883 O O . LYS A 1 106 ? 4.020 13.122 19.200 1.00 55.78 106 LYS A O 1
ATOM 888 N N . ALA A 1 107 ? 3.853 11.743 17.437 1.00 52.94 107 ALA A N 1
ATOM 889 C CA . ALA A 1 107 ? 2.570 11.136 17.797 1.00 52.94 107 ALA A CA 1
ATOM 890 C C . ALA A 1 107 ? 2.637 9.607 18.008 1.00 52.94 107 ALA A C 1
ATOM 892 O O . ALA A 1 107 ? 1.621 8.954 17.857 1.00 52.94 107 ALA A O 1
ATOM 893 N N . MET A 1 108 ? 3.807 9.010 18.275 1.00 54.59 108 MET A N 1
ATOM 894 C CA . MET A 1 108 ? 3.904 7.555 18.495 1.00 54.59 108 MET A CA 1
ATOM 895 C C . MET A 1 108 ? 3.792 7.204 19.982 1.00 54.59 108 MET A C 1
ATOM 897 O O . MET A 1 108 ? 4.798 7.256 20.689 1.00 54.59 108 MET A O 1
ATOM 901 N N . ASP A 1 109 ? 2.615 6.772 20.438 1.00 55.97 109 ASP A N 1
ATOM 902 C CA . ASP A 1 109 ? 2.543 5.881 21.602 1.00 55.97 109 ASP A CA 1
ATOM 903 C C . ASP A 1 109 ? 3.001 4.465 21.196 1.00 55.97 109 ASP A C 1
ATOM 905 O O . ASP A 1 109 ? 2.825 4.034 20.052 1.00 55.97 109 ASP A O 1
ATOM 909 N N . ASN A 1 110 ? 3.600 3.700 22.116 1.00 55.72 110 ASN A N 1
ATOM 910 C CA . ASN A 1 110 ? 4.224 2.401 21.796 1.00 55.72 110 ASN A CA 1
ATOM 911 C C . ASN A 1 110 ? 3.262 1.391 21.130 1.00 55.72 110 ASN A C 1
ATOM 913 O O . ASN A 1 110 ? 3.677 0.645 20.242 1.00 55.72 110 ASN A O 1
ATOM 917 N N . ASN A 1 111 ? 1.973 1.404 21.490 1.00 54.59 111 ASN A N 1
ATOM 918 C CA . ASN A 1 111 ? 0.950 0.539 20.882 1.00 54.59 111 ASN A CA 1
ATOM 919 C C . ASN A 1 111 ? 0.547 0.978 19.460 1.00 54.59 111 ASN A C 1
ATOM 921 O O . ASN A 1 111 ? 0.025 0.182 18.682 1.00 54.59 111 ASN A O 1
ATOM 925 N N . GLU A 1 112 ? 0.812 2.230 19.088 1.00 64.88 112 GLU A N 1
ATOM 926 C CA . GLU A 1 112 ? 0.472 2.796 17.779 1.00 64.88 112 GLU A CA 1
ATOM 927 C C . GLU A 1 112 ? 1.566 2.521 16.734 1.00 64.88 112 GLU A C 1
ATOM 929 O O . GLU A 1 112 ? 1.293 2.475 15.531 1.00 64.88 112 GLU A O 1
ATOM 934 N N . SER A 1 113 ? 2.787 2.220 17.197 1.00 73.94 113 SER A N 1
ATOM 935 C CA . SER A 1 113 ? 3.919 1.789 16.367 1.00 73.94 113 SER A CA 1
ATOM 936 C C . SER A 1 113 ? 3.602 0.538 15.540 1.00 73.94 113 SER A C 1
ATOM 938 O O . SER A 1 113 ? 3.910 0.484 14.348 1.00 73.94 113 SER A O 1
ATOM 940 N N . PHE A 1 114 ? 2.905 -0.438 16.138 1.00 80.44 114 PHE A N 1
ATOM 941 C CA . PHE A 1 114 ? 2.503 -1.665 15.446 1.00 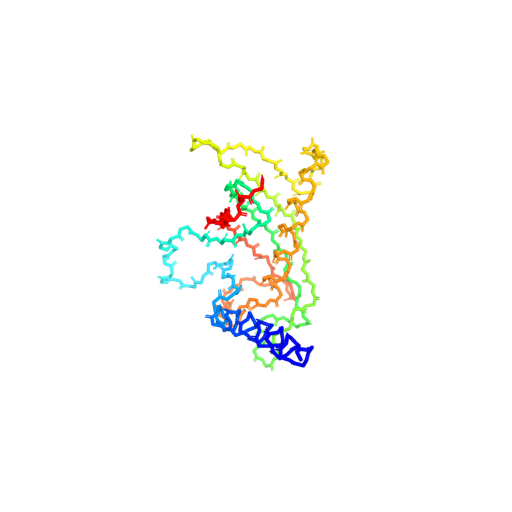80.44 114 PHE A CA 1
ATOM 942 C C . PHE A 1 114 ? 1.610 -1.375 14.233 1.00 80.44 114 PHE A C 1
ATOM 944 O O . PHE A 1 114 ? 1.877 -1.866 13.139 1.00 80.44 114 PHE A O 1
ATOM 951 N N . VAL A 1 115 ? 0.587 -0.528 14.396 1.00 82.56 115 VAL A N 1
ATOM 952 C CA . VAL A 1 115 ? -0.341 -0.170 13.310 1.00 82.56 115 VAL A CA 1
ATOM 953 C C . VAL A 1 115 ? 0.393 0.553 12.181 1.00 82.56 115 VAL A C 1
ATOM 955 O O . VAL A 1 115 ? 0.139 0.289 11.005 1.00 82.56 115 VAL A O 1
ATOM 958 N N . ILE A 1 116 ? 1.329 1.444 12.516 1.00 85.50 116 ILE A N 1
ATOM 959 C CA . ILE A 1 116 ? 2.142 2.149 11.520 1.00 85.50 116 ILE A CA 1
ATOM 960 C C . ILE A 1 116 ? 2.997 1.157 10.724 1.00 85.50 116 ILE A C 1
ATOM 962 O O . ILE A 1 116 ? 2.995 1.208 9.492 1.00 85.50 116 ILE A O 1
ATOM 966 N N . GLU A 1 117 ? 3.709 0.244 11.388 1.00 86.69 117 GLU A N 1
ATOM 967 C CA . GLU A 1 117 ? 4.544 -0.745 10.697 1.00 86.69 117 GLU A CA 1
ATOM 968 C C . GLU A 1 117 ? 3.716 -1.751 9.889 1.00 86.69 117 GLU A C 1
ATOM 970 O O . GLU A 1 117 ? 4.090 -2.068 8.756 1.00 86.69 117 GLU A O 1
ATOM 975 N N . LEU A 1 118 ? 2.549 -2.167 10.393 1.00 88.06 118 LEU A N 1
ATOM 976 C CA . LEU A 1 118 ? 1.582 -2.977 9.652 1.00 88.06 118 LEU A CA 1
ATOM 977 C C . LEU A 1 118 ? 1.178 -2.284 8.345 1.00 88.06 118 LEU A C 1
ATOM 979 O O . LEU A 1 118 ? 1.284 -2.869 7.263 1.00 88.06 118 LEU A O 1
ATOM 983 N N . VAL A 1 119 ? 0.767 -1.014 8.417 1.00 89.31 119 VAL A N 1
ATOM 984 C CA . VAL A 1 119 ? 0.359 -0.239 7.237 1.00 89.31 119 VAL A CA 1
ATOM 985 C C . VAL A 1 119 ? 1.532 -0.039 6.275 1.00 89.31 119 VAL A C 1
ATOM 987 O O . VAL A 1 119 ? 1.368 -0.234 5.070 1.00 89.31 119 VAL A O 1
ATOM 990 N N . LYS A 1 120 ? 2.732 0.286 6.772 1.00 90.69 120 LYS A N 1
ATOM 991 C CA . LYS A 1 120 ? 3.937 0.420 5.933 1.00 90.69 120 LYS A CA 1
ATOM 992 C C . LYS A 1 120 ? 4.278 -0.886 5.217 1.00 90.69 120 LYS A C 1
ATOM 994 O O . LYS A 1 120 ? 4.623 -0.855 4.037 1.00 90.69 120 LYS A O 1
ATOM 999 N N . SER A 1 121 ? 4.178 -2.020 5.909 1.00 90.06 121 SER A N 1
ATOM 1000 C CA . SER A 1 121 ? 4.415 -3.348 5.338 1.00 90.06 121 SER A CA 1
ATOM 1001 C C . SER A 1 121 ? 3.429 -3.652 4.208 1.00 90.06 121 SER A C 1
ATOM 1003 O O . SER A 1 121 ? 3.846 -3.959 3.088 1.00 90.06 121 SER A O 1
ATOM 1005 N N . LYS A 1 122 ? 2.124 -3.449 4.449 1.00 90.19 122 LYS A N 1
ATOM 1006 C CA . LYS A 1 122 ? 1.078 -3.637 3.430 1.00 90.19 122 LYS A CA 1
ATOM 1007 C C . LYS A 1 122 ? 1.271 -2.710 2.232 1.00 90.19 122 LYS A C 1
ATOM 1009 O O . LYS A 1 122 ? 1.206 -3.178 1.103 1.00 90.19 122 LYS A O 1
ATOM 1014 N N . LEU A 1 123 ? 1.578 -1.430 2.453 1.00 91.44 123 LEU A N 1
ATOM 1015 C CA . LEU A 1 123 ? 1.846 -0.475 1.374 1.00 91.44 123 LEU A CA 1
ATOM 1016 C C . LEU A 1 123 ? 3.015 -0.916 0.492 1.00 91.44 123 LEU A C 1
ATOM 1018 O O . LEU A 1 123 ? 2.883 -0.912 -0.728 1.00 91.44 123 LEU A O 1
ATOM 1022 N N . ARG A 1 124 ? 4.142 -1.326 1.086 1.00 92.25 124 ARG A N 1
ATOM 1023 C CA . ARG A 1 124 ? 5.288 -1.833 0.317 1.00 92.25 124 ARG A CA 1
ATOM 1024 C C . ARG A 1 124 ? 4.912 -3.072 -0.483 1.00 92.25 124 ARG A C 1
ATOM 1026 O O . ARG A 1 124 ? 5.232 -3.143 -1.661 1.00 92.25 124 ARG A O 1
ATOM 1033 N N . TYR A 1 125 ? 4.207 -4.018 0.129 1.00 90.50 125 TYR A N 1
ATOM 1034 C CA . TYR A 1 125 ? 3.748 -5.208 -0.578 1.00 90.50 125 TYR A CA 1
ATOM 1035 C C . TYR A 1 125 ? 2.827 -4.841 -1.750 1.00 90.50 125 TYR A C 1
ATOM 1037 O O . TYR A 1 125 ? 3.086 -5.224 -2.884 1.00 90.50 125 TYR A O 1
ATOM 1045 N N . TRP A 1 126 ? 1.798 -4.028 -1.517 1.00 89.81 126 TRP A N 1
ATOM 1046 C CA . TRP A 1 126 ? 0.837 -3.673 -2.555 1.00 89.81 126 TRP A CA 1
ATOM 1047 C C . TRP A 1 126 ? 1.455 -2.865 -3.683 1.00 89.81 126 TRP A C 1
ATOM 1049 O O . TRP A 1 126 ? 1.185 -3.172 -4.836 1.00 89.81 126 TRP A O 1
ATOM 1059 N N . TYR A 1 127 ? 2.297 -1.871 -3.385 1.00 90.19 127 TYR A N 1
ATOM 1060 C CA . TYR A 1 127 ? 3.001 -1.115 -4.421 1.00 90.19 127 TYR A CA 1
ATOM 1061 C C . TYR A 1 127 ? 4.005 -1.982 -5.192 1.00 90.19 127 TYR A C 1
ATOM 1063 O O . TYR A 1 127 ? 4.182 -1.778 -6.381 1.00 90.19 127 TYR A O 1
ATOM 1071 N N . ARG A 1 128 ? 4.598 -3.020 -4.594 1.00 91.50 128 ARG A N 1
ATOM 1072 C CA . ARG A 1 128 ? 5.505 -3.923 -5.327 1.00 91.50 128 ARG A CA 1
ATOM 1073 C C . ARG A 1 128 ? 4.813 -4.630 -6.493 1.00 91.50 128 ARG A C 1
ATOM 1075 O O . ARG A 1 128 ? 5.456 -4.873 -7.508 1.00 91.50 128 ARG A O 1
ATOM 1082 N N . TYR A 1 129 ? 3.526 -4.933 -6.342 1.00 88.38 129 TYR A N 1
ATOM 1083 C CA . TYR A 1 129 ? 2.781 -5.810 -7.246 1.00 88.38 129 TYR A CA 1
ATOM 1084 C C . TYR A 1 129 ? 1.595 -5.122 -7.939 1.00 88.38 129 TYR A C 1
ATOM 1086 O O . TYR A 1 129 ? 0.681 -5.783 -8.423 1.00 88.38 129 TYR A O 1
ATOM 1094 N N . GLN A 1 130 ? 1.588 -3.791 -7.997 1.00 85.88 130 GLN A N 1
ATOM 1095 C CA . GLN A 1 130 ? 0.560 -3.057 -8.731 1.00 85.88 130 GLN A CA 1
ATOM 1096 C C . GLN A 1 130 ? 0.584 -3.361 -10.242 1.00 85.88 130 GLN A C 1
ATOM 1098 O O . GLN A 1 130 ? 1.659 -3.553 -10.817 1.00 85.88 130 GLN A O 1
ATOM 1103 N N . PRO A 1 131 ? -0.567 -3.286 -10.937 1.00 84.00 131 PRO A N 1
ATOM 1104 C CA . PRO A 1 131 ? -0.645 -3.473 -12.384 1.00 84.00 131 PRO A CA 1
ATOM 1105 C C . PRO A 1 131 ? -0.168 -2.222 -13.147 1.00 84.00 131 PRO A C 1
ATOM 1107 O O . PRO A 1 131 ? -0.939 -1.540 -13.820 1.00 84.00 131 PRO A O 1
ATOM 1110 N N . TYR A 1 132 ? 1.127 -1.909 -13.070 1.00 84.12 132 TYR A N 1
ATOM 1111 C CA . TYR A 1 132 ? 1.730 -0.696 -13.644 1.00 84.12 132 TYR A CA 1
ATOM 1112 C C . TYR A 1 132 ? 1.576 -0.540 -15.161 1.00 84.12 132 TYR A C 1
ATOM 1114 O O . TYR A 1 132 ? 1.599 0.584 -15.661 1.00 84.12 132 TYR A O 1
ATOM 1122 N N . LYS A 1 133 ? 1.337 -1.638 -15.889 1.00 79.62 133 LYS A N 1
ATOM 1123 C CA . LYS A 1 133 ? 0.995 -1.610 -17.322 1.00 79.62 133 LYS A CA 1
ATOM 1124 C C . LYS A 1 133 ? -0.250 -0.762 -17.617 1.00 79.62 133 LYS A C 1
ATOM 1126 O O . LYS A 1 133 ? -0.393 -0.261 -18.723 1.00 79.62 133 LYS A O 1
ATOM 1131 N N . LEU A 1 134 ? -1.131 -0.569 -16.632 1.00 75.56 134 LEU A N 1
ATOM 1132 C CA . LEU A 1 134 ? -2.333 0.262 -16.748 1.00 75.56 134 LEU A CA 1
ATOM 1133 C C . LEU A 1 134 ? -2.063 1.765 -16.542 1.00 75.56 134 LEU A C 1
ATOM 1135 O O . LEU A 1 134 ? -2.997 2.559 -16.567 1.00 75.56 134 LEU A O 1
ATOM 1139 N N . MET A 1 135 ? -0.810 2.167 -16.302 1.00 74.25 135 MET A N 1
ATOM 1140 C CA . MET A 1 135 ? -0.436 3.541 -15.936 1.00 74.25 135 MET A CA 1
ATOM 1141 C C . MET A 1 135 ? 0.609 4.184 -16.845 1.00 74.25 135 MET A C 1
ATOM 1143 O O . MET A 1 135 ? 1.232 5.172 -16.461 1.00 74.25 135 MET A O 1
ATOM 1147 N N . LEU A 1 136 ? 0.765 3.679 -18.069 1.00 63.84 136 LEU A N 1
ATOM 1148 C CA . LEU A 1 136 ? 1.752 4.166 -19.043 1.00 63.84 136 LEU A CA 1
ATOM 1149 C C . LEU A 1 136 ? 1.604 5.661 -19.412 1.00 63.84 136 LEU A C 1
ATOM 1151 O O . LEU A 1 136 ? 2.514 6.221 -20.011 1.00 63.84 136 LEU A O 1
ATOM 1155 N N . GLY A 1 137 ? 0.497 6.316 -19.036 1.00 60.25 137 GLY A N 1
ATOM 1156 C CA . GLY A 1 137 ? 0.231 7.738 -19.283 1.00 60.25 137 GLY A CA 1
ATOM 1157 C C . GLY A 1 137 ? 0.621 8.717 -18.164 1.00 60.25 137 GLY A C 1
ATOM 1158 O O . GLY A 1 137 ? 0.316 9.901 -18.290 1.00 60.25 137 GLY A O 1
ATOM 1159 N N . LYS A 1 138 ? 1.24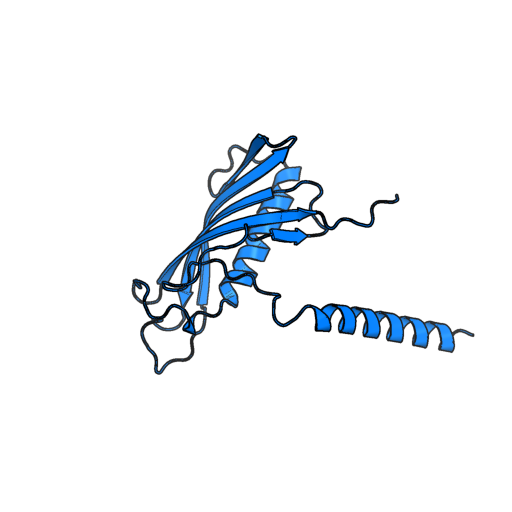1 8.275 -17.058 1.00 67.62 138 LYS A N 1
ATOM 1160 C CA . LYS A 1 138 ? 1.664 9.187 -15.973 1.00 67.62 138 LYS A CA 1
ATOM 1161 C C . LYS A 1 138 ? 3.035 9.811 -16.229 1.00 67.62 138 LYS A C 1
ATOM 1163 O O . LYS A 1 138 ? 3.890 9.223 -16.880 1.00 67.62 138 LYS A O 1
ATOM 1168 N N . GLU A 1 139 ? 3.258 11.001 -15.671 1.00 67.94 139 GLU A N 1
ATOM 1169 C CA . GLU A 1 139 ? 4.584 11.619 -15.670 1.00 67.94 139 GLU A CA 1
ATOM 1170 C C . GLU A 1 139 ? 5.571 10.789 -14.841 1.00 67.94 139 GLU A C 1
ATOM 1172 O O . GLU A 1 139 ? 5.294 10.395 -13.703 1.00 67.94 139 GLU A O 1
ATOM 1177 N N . PHE A 1 140 ? 6.741 10.536 -15.425 1.00 77.88 140 PHE A N 1
ATOM 1178 C CA . PHE A 1 140 ? 7.790 9.706 -14.847 1.00 77.88 140 PHE A CA 1
ATOM 1179 C C . PHE A 1 140 ? 9.096 10.496 -14.740 1.00 77.88 140 PHE A C 1
ATOM 1181 O O . PHE A 1 140 ? 9.511 11.161 -15.692 1.00 77.88 140 PHE A O 1
ATOM 1188 N N . TRP A 1 141 ? 9.791 10.379 -13.608 1.00 82.56 141 TRP A N 1
ATOM 1189 C CA . TRP A 1 141 ? 11.098 11.001 -13.389 1.00 82.56 141 TRP A CA 1
ATOM 1190 C C . TRP A 1 141 ? 12.193 9.942 -13.500 1.00 82.56 141 TRP A C 1
ATOM 1192 O O . TRP A 1 141 ? 12.628 9.347 -12.511 1.00 82.56 141 TRP A O 1
ATOM 1202 N N . GLY A 1 142 ? 12.603 9.666 -14.739 1.00 86.62 142 GLY A N 1
ATOM 1203 C CA . GLY A 1 142 ? 13.513 8.561 -15.043 1.00 86.62 142 GLY A CA 1
ATOM 1204 C C . GLY A 1 142 ? 12.889 7.226 -14.638 1.00 86.62 142 GLY A C 1
ATOM 1205 O O . GLY A 1 142 ? 11.841 6.849 -15.161 1.00 86.62 142 GLY A O 1
ATOM 1206 N N . ASN A 1 143 ? 13.510 6.548 -13.673 1.00 90.19 143 ASN A N 1
ATOM 1207 C CA . ASN A 1 143 ? 13.039 5.270 -13.135 1.00 90.19 143 ASN A CA 1
ATOM 1208 C C . ASN A 1 143 ? 12.115 5.432 -11.919 1.00 90.19 143 ASN A C 1
ATOM 1210 O O . ASN A 1 143 ? 11.750 4.442 -11.298 1.00 90.19 143 ASN A O 1
ATOM 1214 N N . LYS A 1 144 ? 11.764 6.657 -11.519 1.00 92.00 144 LYS A N 1
ATOM 1215 C CA . LYS A 1 144 ? 10.983 6.914 -10.305 1.00 92.00 144 LYS A CA 1
ATOM 1216 C C . LYS A 1 144 ? 9.631 7.515 -10.627 1.00 92.00 144 LYS A C 1
ATOM 1218 O O . LYS A 1 144 ? 9.517 8.390 -11.485 1.00 92.00 144 LYS A O 1
ATOM 1223 N N . VAL A 1 145 ? 8.621 7.091 -9.873 1.00 89.88 145 VAL A N 1
ATOM 1224 C CA . VAL A 1 145 ? 7.248 7.584 -10.015 1.00 89.88 145 VAL A CA 1
ATOM 1225 C C . VAL A 1 145 ? 6.605 7.749 -8.652 1.00 89.88 145 VAL A C 1
ATOM 1227 O O . VAL A 1 145 ? 6.685 6.856 -7.808 1.00 89.88 145 VAL A O 1
ATOM 1230 N N . ALA A 1 146 ? 5.960 8.894 -8.437 1.00 88.44 146 ALA A N 1
ATOM 1231 C CA . ALA A 1 146 ? 5.195 9.141 -7.228 1.00 88.44 146 ALA A CA 1
ATOM 1232 C C . ALA A 1 146 ? 3.748 8.659 -7.384 1.00 88.44 146 ALA A C 1
ATOM 1234 O O . ALA A 1 146 ? 3.067 8.993 -8.353 1.00 88.44 146 ALA A O 1
ATOM 1235 N N . PHE A 1 147 ? 3.257 7.936 -6.382 1.00 87.38 147 PHE A N 1
ATOM 1236 C CA . PHE A 1 147 ? 1.865 7.517 -6.285 1.00 87.38 147 PHE A CA 1
ATOM 1237 C C . PHE A 1 147 ? 1.244 8.015 -4.986 1.00 87.38 147 PHE A C 1
ATOM 1239 O O . PHE A 1 147 ? 1.893 8.069 -3.940 1.00 87.38 147 PHE A O 1
ATOM 1246 N N . GLY A 1 148 ? -0.028 8.393 -5.071 1.00 84.31 148 GLY A N 1
ATOM 1247 C CA . GLY A 1 148 ? -0.852 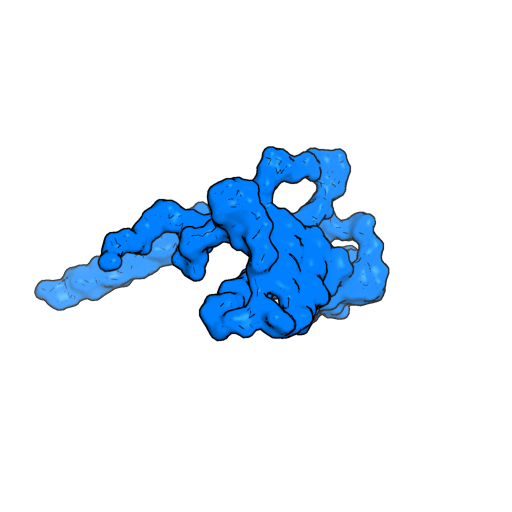8.775 -3.936 1.00 84.31 148 GLY A CA 1
ATOM 1248 C C . GLY A 1 148 ? -2.106 7.917 -3.905 1.00 84.31 148 GLY A C 1
ATOM 1249 O O . GLY A 1 148 ? -2.695 7.660 -4.951 1.00 84.31 148 GLY A O 1
ATOM 1250 N N . GLY A 1 149 ? -2.506 7.500 -2.707 1.00 83.69 149 GLY A N 1
ATOM 1251 C CA . GLY A 1 149 ? -3.679 6.657 -2.508 1.00 83.69 149 GLY A CA 1
ATOM 1252 C C . GLY A 1 149 ? -4.348 6.930 -1.168 1.00 83.69 149 GLY A C 1
ATOM 1253 O O . GLY A 1 149 ? -3.689 7.301 -0.193 1.00 83.69 149 GLY A O 1
ATOM 1254 N N . THR A 1 150 ? -5.669 6.758 -1.122 1.00 85.75 150 THR A N 1
ATOM 1255 C CA . THR A 1 150 ? -6.444 6.754 0.123 1.00 85.75 150 THR A CA 1
ATOM 1256 C C . THR A 1 150 ? -7.336 5.524 0.167 1.00 85.75 150 THR A C 1
ATOM 1258 O O . THR A 1 150 ? -8.113 5.283 -0.753 1.00 85.75 150 THR A O 1
ATOM 1261 N N . PHE A 1 151 ? -7.257 4.778 1.263 1.00 85.94 151 PHE A N 1
ATOM 1262 C CA . PHE A 1 151 ? -8.066 3.588 1.503 1.00 85.94 151 PHE A CA 1
ATOM 1263 C C . PHE A 1 151 ? -8.469 3.503 2.976 1.00 85.94 151 PHE A C 1
ATOM 1265 O O . PHE A 1 151 ? -8.006 4.268 3.824 1.00 85.94 151 PHE A O 1
ATOM 1272 N N . TYR A 1 152 ? -9.374 2.581 3.271 1.00 85.94 152 TYR A N 1
ATOM 1273 C CA . TYR A 1 152 ? -9.863 2.305 4.609 1.00 85.94 152 TYR A CA 1
ATOM 1274 C C . TYR A 1 152 ? -9.502 0.873 4.963 1.00 85.94 152 TYR A C 1
ATOM 1276 O O . TYR A 1 152 ? -9.783 -0.034 4.184 1.00 85.94 152 TYR A O 1
ATOM 1284 N N . MET A 1 153 ? -8.911 0.660 6.133 1.00 87.25 153 MET A N 1
ATOM 1285 C CA . MET A 1 153 ? -8.808 -0.678 6.702 1.00 87.25 153 MET A CA 1
ATOM 1286 C C . MET A 1 153 ? -9.931 -0.851 7.716 1.00 87.25 153 MET A C 1
ATOM 1288 O O . MET A 1 153 ? -10.121 0.012 8.573 1.00 87.25 153 MET A O 1
ATOM 1292 N N . ILE A 1 154 ? -10.694 -1.932 7.595 1.00 86.19 154 ILE A N 1
ATOM 1293 C CA . ILE A 1 154 ? -11.785 -2.271 8.512 1.00 86.19 154 ILE A CA 1
ATOM 1294 C C . ILE A 1 154 ? -11.455 -3.552 9.276 1.00 86.19 154 ILE A C 1
ATOM 1296 O O . ILE A 1 154 ? -10.856 -4.453 8.687 1.00 86.19 154 ILE A O 1
ATOM 1300 N N . PRO A 1 155 ? -11.859 -3.664 10.551 1.00 83.94 155 PRO A N 1
ATOM 1301 C CA . PRO A 1 155 ? -11.741 -4.918 11.278 1.00 83.94 155 PRO A CA 1
ATOM 1302 C C . PRO A 1 155 ? -12.535 -6.011 10.555 1.00 83.94 155 PRO A C 1
ATOM 1304 O O . PRO A 1 155 ? -13.656 -5.769 10.088 1.00 83.94 155 PRO A O 1
ATOM 1307 N N . CYS A 1 156 ? -11.984 -7.221 10.479 1.00 82.31 156 CYS A N 1
ATOM 1308 C CA . CYS A 1 156 ? -12.778 -8.391 10.112 1.00 82.31 156 CYS A CA 1
ATOM 1309 C C . CYS A 1 156 ? -13.897 -8.556 11.154 1.00 82.31 156 CYS A C 1
ATOM 1311 O O . CYS A 1 156 ? -13.625 -8.709 12.342 1.00 82.31 156 CYS A O 1
ATOM 1313 N N . LYS A 1 157 ? -15.171 -8.500 10.741 1.00 59.78 157 LYS A N 1
ATOM 1314 C CA . LYS A 1 157 ? -16.273 -8.862 11.643 1.00 59.78 157 LYS A CA 1
ATOM 1315 C C . LYS A 1 157 ? -16.249 -10.375 11.848 1.00 59.78 157 LYS A C 1
ATOM 1317 O O . LYS A 1 157 ? -16.706 -11.112 10.982 1.00 59.78 157 LYS A O 1
ATOM 1322 N N . GLY A 1 158 ? -15.728 -10.806 12.990 1.00 48.34 158 GLY A N 1
ATOM 1323 C CA . GLY A 1 158 ? -15.749 -12.197 13.431 1.00 48.34 158 GLY A CA 1
ATOM 1324 C C . GLY A 1 158 ? -14.457 -12.588 14.138 1.00 48.34 158 GLY A C 1
ATOM 1325 O O . GLY A 1 158 ? -13.381 -12.333 13.615 1.00 48.34 158 GLY A O 1
ATOM 1326 N N . SER A 1 159 ? -14.630 -13.224 15.301 1.00 36.16 159 SER A N 1
ATOM 1327 C CA . SER A 1 159 ? -13.636 -13.834 16.197 1.00 36.16 159 SER A CA 1
ATOM 1328 C C . SER A 1 159 ? -12.870 -12.910 17.158 1.00 36.16 159 SER A C 1
ATOM 1330 O O . SER A 1 159 ? -11.648 -12.809 17.102 1.00 36.16 159 SER A O 1
ATOM 1332 N N . ILE A 1 160 ? -13.591 -12.324 18.118 1.00 34.66 160 ILE A N 1
ATOM 1333 C CA . ILE A 1 160 ? -13.095 -12.258 19.502 1.00 34.66 160 ILE A CA 1
ATOM 1334 C C . ILE A 1 160 ? -14.248 -12.714 20.401 1.00 34.66 160 ILE A C 1
ATOM 1336 O O . ILE A 1 160 ? -15.022 -11.908 20.904 1.00 34.66 160 ILE A O 1
ATOM 1340 N N . GLU A 1 161 ? -14.404 -14.029 20.515 1.00 34.44 161 GLU A N 1
ATOM 1341 C CA . GLU A 1 161 ? -14.811 -14.630 21.783 1.00 34.44 161 GLU A CA 1
ATOM 1342 C C . GLU A 1 161 ? -13.516 -15.117 22.427 1.00 34.44 161 GLU A C 1
ATOM 1344 O O . GLU A 1 161 ? -12.996 -16.152 22.017 1.00 34.44 161 GLU A O 1
ATOM 1349 N N . LEU A 1 162 ? -12.967 -14.329 23.352 1.00 32.59 162 LEU A N 1
ATOM 1350 C CA . LEU A 1 162 ? -12.094 -14.777 24.438 1.00 32.59 162 LEU A CA 1
ATOM 1351 C C . LEU A 1 162 ? -12.296 -13.828 25.620 1.00 32.59 162 LEU A C 1
ATOM 1353 O O . LEU A 1 162 ? -12.143 -12.603 25.406 1.00 32.59 162 LEU A O 1
#

Organism: NCBI:txid1133319

pLDDT: mean 72.36, std 17.62, range [31.86, 95.44]

Radius of gyration: 19.34 Å; chains: 1; bounding box: 33×57×49 Å

Secondary structure (DSSP, 8-state):
-HHHHHHHHHHHHHHHHHHHHTTTTS-S---SPPSSS----S--EEEETT-SSEEEEEEEEEEEESS-TT-SSS---EEEEEEEEEEEEEEETTEEEEEEEES-GGG--HHHHHHHHHHHHHHHHHHHT--GGGGTTS--BTTEEEEEEEEEEEE-SS----

Sequence (162 aa):
MKRIFSLLFLFYQFVCAFSQSYINNDSIPILFETDKGYKPQKKMMIANSEIFDTLKISSKVIVNFEYPLKDTLSVIEVKSIEIIDLRIYKIKNKKHIFFATYPNKKAMDNNESFVIELVKSKLRYWYRYQPYKLMLGKEFWGNKVAFGGTFYMIPCKGSIEL

Foldseek 3Di:
DVVVVVVVVVVVVVVVVVVVVVVPPCPQDQFFDFDDPDDVPDFAEAEDQVDDFKKKKKWKKKWFFPFWLLPPPDDTATDFMGTDWIWIFTQDPNDTHTQDIPPDPPRDDPVSVVVVVVVVVSVRVNVRDHPSVSVSPDDTDTRMDMGIGIHMYHYDPDDDPD